Protein AF-A0A4Q5TCR8-F1 (afdb_monomer_lite)

Sequence (75 aa):
MKLKAEIPEEMIDDEIRYLVIQSDEDDTKGFFLFMHSSLDEPCDADLWFADVEAAKRQAEINYGVAFDDWQTLES

Structure (mmCIF, N/CA/C/O backbone):
data_AF-A0A4Q5TCR8-F1
#
_entry.id   AF-A0A4Q5TCR8-F1
#
loop_
_atom_site.group_PDB
_atom_site.id
_atom_site.type_symbol
_atom_site.label_atom_id
_atom_site.label_alt_id
_atom_site.label_comp_id
_atom_site.label_asym_id
_atom_site.label_entity_id
_atom_site.label_seq_id
_atom_site.pdbx_PDB_ins_code
_atom_site.Cartn_x
_atom_site.Cartn_y
_atom_site.Cartn_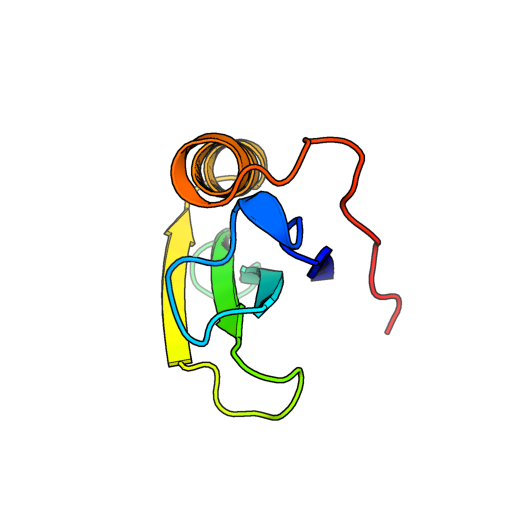z
_atom_site.occupancy
_atom_site.B_iso_or_equiv
_atom_site.auth_seq_id
_atom_site.auth_comp_id
_atom_site.auth_asym_id
_atom_site.auth_atom_id
_atom_site.pdbx_PDB_model_num
ATOM 1 N N . MET A 1 1 ? 8.441 -1.466 9.934 1.00 86.81 1 MET A N 1
ATOM 2 C CA . MET A 1 1 ? 7.277 -0.549 9.816 1.00 86.81 1 MET A CA 1
ATOM 3 C C . MET A 1 1 ? 6.132 -1.252 9.094 1.00 86.81 1 MET A C 1
ATOM 5 O O . MET A 1 1 ? 6.401 -1.948 8.120 1.00 86.81 1 MET A O 1
ATOM 9 N N . LYS A 1 2 ? 4.878 -1.050 9.527 1.00 92.00 2 LYS A N 1
ATOM 10 C CA . LYS A 1 2 ? 3.681 -1.531 8.820 1.00 92.00 2 LYS A CA 1
ATOM 11 C C . LYS A 1 2 ? 2.632 -0.418 8.724 1.00 92.00 2 LYS A C 1
ATOM 13 O O . LYS A 1 2 ? 2.327 0.222 9.727 1.00 92.00 2 LYS A O 1
ATOM 18 N N . LEU A 1 3 ? 2.111 -0.173 7.525 1.00 95.19 3 LEU A N 1
ATOM 19 C CA . LEU A 1 3 ? 1.076 0.819 7.232 1.00 95.19 3 LEU A CA 1
ATOM 20 C C . LEU A 1 3 ? -0.130 0.125 6.601 1.00 95.19 3 LEU A C 1
ATOM 22 O O . LEU A 1 3 ? 0.036 -0.846 5.867 1.00 95.19 3 LEU A O 1
ATOM 26 N N . LYS A 1 4 ? -1.329 0.649 6.837 1.00 96.06 4 LYS A N 1
ATOM 27 C CA . LYS A 1 4 ? -2.575 0.185 6.224 1.00 96.06 4 LYS A CA 1
ATOM 28 C C . LYS A 1 4 ? -3.360 1.368 5.670 1.00 96.06 4 LYS A C 1
ATOM 30 O O . LYS A 1 4 ? -3.412 2.414 6.310 1.00 96.06 4 LYS A O 1
ATOM 35 N N . ALA A 1 5 ? -4.026 1.160 4.545 1.00 96.00 5 ALA A N 1
ATOM 36 C CA . ALA A 1 5 ? -5.071 2.038 4.044 1.00 96.00 5 ALA A CA 1
ATOM 37 C C . ALA A 1 5 ? -6.264 1.223 3.527 1.00 96.00 5 ALA A C 1
ATOM 39 O O . ALA A 1 5 ? -6.128 0.056 3.149 1.00 96.00 5 ALA A O 1
ATOM 40 N N . GLU A 1 6 ? -7.438 1.843 3.544 1.00 95.06 6 GLU A N 1
ATOM 41 C CA . GLU A 1 6 ? -8.645 1.337 2.892 1.00 95.06 6 GLU A CA 1
ATOM 42 C C . GLU A 1 6 ? -8.804 2.051 1.551 1.00 95.06 6 GLU A C 1
ATOM 44 O O . GLU A 1 6 ? -8.533 3.248 1.447 1.00 95.06 6 GLU A O 1
ATOM 49 N N . ILE A 1 7 ? -9.182 1.303 0.521 1.00 93.75 7 ILE A N 1
ATOM 50 C CA . ILE A 1 7 ? -9.428 1.856 -0.810 1.00 93.75 7 ILE A CA 1
ATOM 51 C C . ILE A 1 7 ? -10.765 2.614 -0.766 1.00 93.75 7 ILE A C 1
ATOM 53 O O . ILE A 1 7 ? -11.741 2.053 -0.259 1.00 93.75 7 ILE A O 1
ATOM 57 N N . PRO A 1 8 ? -10.843 3.859 -1.278 1.00 92.25 8 PRO A N 1
ATOM 58 C CA . PRO A 1 8 ? -12.106 4.591 -1.376 1.00 92.25 8 PRO A CA 1
ATOM 59 C C . PRO A 1 8 ? -13.163 3.765 -2.111 1.00 92.25 8 PRO A C 1
ATOM 61 O O . PRO A 1 8 ? -12.857 3.181 -3.149 1.00 92.25 8 PRO A O 1
ATOM 64 N N . GLU A 1 9 ? -14.401 3.725 -1.609 1.00 88.81 9 GLU A N 1
ATOM 65 C CA . GLU A 1 9 ? -15.456 2.857 -2.159 1.00 88.81 9 GLU A CA 1
ATOM 66 C C . GLU A 1 9 ? -15.694 3.084 -3.660 1.00 88.81 9 GLU A C 1
ATOM 68 O O . GLU A 1 9 ? -15.985 2.140 -4.392 1.00 88.81 9 GLU A O 1
ATOM 73 N N . GLU A 1 10 ? -15.528 4.318 -4.141 1.00 90.31 10 GLU A N 1
ATOM 74 C CA . GLU A 1 10 ? -15.662 4.684 -5.552 1.00 90.31 10 GLU A CA 1
ATOM 75 C C . GLU A 1 10 ? -14.511 4.206 -6.455 1.00 90.31 10 GLU A C 1
ATOM 77 O O . GLU A 1 10 ? -14.657 4.223 -7.677 1.00 90.31 10 GLU A O 1
ATOM 82 N N . MET A 1 11 ? -13.384 3.794 -5.869 1.00 86.81 11 MET A N 1
ATOM 83 C CA . MET A 1 11 ? -12.182 3.306 -6.560 1.00 86.81 11 MET A CA 1
ATOM 84 C C 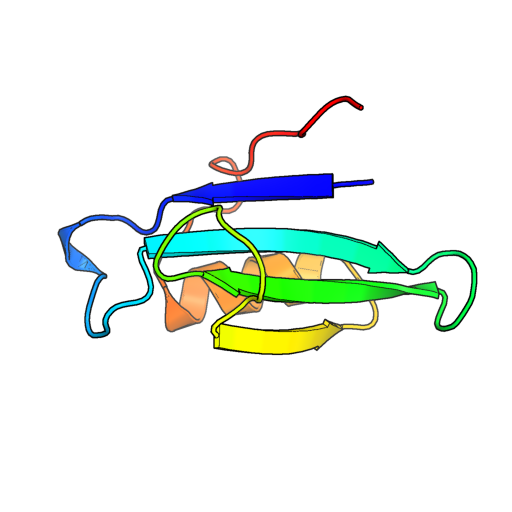. MET A 1 11 ? -12.048 1.777 -6.510 1.00 86.81 11 MET A C 1
ATOM 86 O O . MET A 1 11 ? -11.091 1.226 -7.056 1.00 86.81 11 MET A O 1
ATOM 90 N N . ILE A 1 12 ? -12.983 1.080 -5.858 1.00 84.31 12 ILE A N 1
ATOM 91 C CA . ILE A 1 12 ? -12.996 -0.383 -5.784 1.00 84.31 12 ILE A CA 1
ATOM 92 C C . ILE A 1 12 ? -13.511 -0.939 -7.121 1.00 84.31 12 ILE A C 1
ATOM 94 O O . ILE A 1 12 ? -14.717 -1.000 -7.353 1.00 84.31 12 ILE A O 1
ATOM 98 N N . ASP A 1 13 ? -12.587 -1.327 -8.002 1.00 74.12 13 ASP A N 1
ATOM 99 C CA . ASP A 1 13 ? -12.893 -1.994 -9.284 1.00 74.12 13 ASP A CA 1
ATOM 100 C C . ASP A 1 13 ? -12.827 -3.537 -9.172 1.00 74.12 13 ASP A C 1
ATOM 102 O O . ASP A 1 13 ? -13.519 -4.253 -9.892 1.00 74.12 13 ASP A O 1
ATOM 106 N N . ASP A 1 14 ? -12.063 -4.054 -8.202 1.00 68.81 14 ASP A N 1
ATOM 107 C CA . ASP A 1 14 ? -11.862 -5.485 -7.921 1.00 68.81 14 ASP A CA 1
ATOM 108 C C . ASP A 1 14 ? -12.333 -5.871 -6.501 1.00 68.81 14 ASP A C 1
ATOM 110 O O . ASP A 1 14 ? -12.804 -5.040 -5.728 1.00 68.81 14 ASP A O 1
ATOM 114 N N . GLU A 1 15 ? -12.178 -7.141 -6.103 1.00 83.69 15 GLU A N 1
ATOM 115 C CA . GLU A 1 15 ? -12.445 -7.583 -4.720 1.00 83.69 15 GLU A CA 1
ATOM 116 C C . GLU A 1 15 ? -11.461 -6.994 -3.686 1.00 83.69 15 GLU A C 1
ATOM 118 O O . GLU A 1 15 ? -11.678 -7.170 -2.489 1.00 83.69 15 GLU A O 1
ATOM 123 N N . ILE A 1 16 ? -10.414 -6.273 -4.116 1.00 89.38 16 ILE A N 1
ATOM 124 C CA . ILE A 1 16 ? -9.412 -5.644 -3.245 1.00 89.38 16 ILE A CA 1
ATOM 125 C C . ILE A 1 16 ? -10.002 -4.421 -2.537 1.00 89.38 16 ILE A C 1
ATOM 127 O O . ILE A 1 16 ? -10.470 -3.477 -3.167 1.00 89.38 16 ILE A O 1
ATOM 131 N N . ARG A 1 17 ? -9.922 -4.418 -1.205 1.00 92.69 17 ARG A N 1
ATOM 132 C CA . ARG A 1 17 ? -10.470 -3.365 -0.333 1.00 92.69 17 ARG A CA 1
ATOM 133 C C . ARG A 1 17 ? -9.415 -2.684 0.523 1.00 92.69 17 ARG A C 1
ATOM 135 O O . ARG A 1 17 ? -9.592 -1.541 0.934 1.00 92.69 17 ARG A O 1
ATOM 142 N N . TYR A 1 18 ? -8.321 -3.381 0.806 1.00 94.19 18 TYR A N 1
ATOM 143 C CA . TYR A 1 18 ? -7.279 -2.914 1.705 1.00 94.19 18 TYR A CA 1
ATOM 144 C C . TYR A 1 18 ? -5.914 -3.006 1.044 1.00 94.19 18 TYR A C 1
ATOM 146 O O . TYR A 1 18 ? -5.609 -3.949 0.312 1.00 94.19 18 TYR A O 1
ATOM 154 N N . LEU A 1 19 ? -5.073 -2.033 1.372 1.00 95.56 19 LEU A N 1
ATOM 155 C CA . LEU A 1 19 ? -3.663 -2.030 1.030 1.00 95.56 19 LEU A CA 1
ATOM 156 C C . LEU A 1 19 ? -2.835 -2.009 2.308 1.0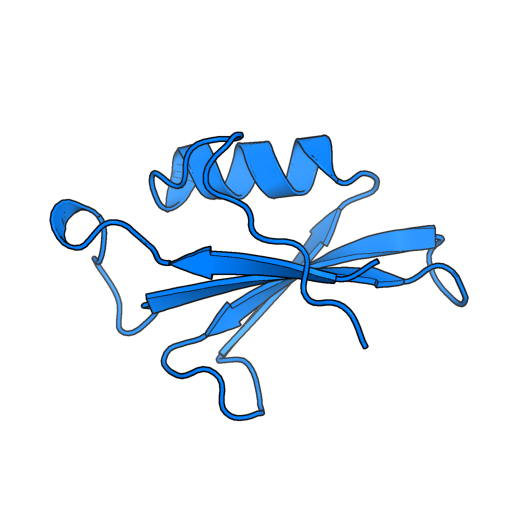0 95.56 19 LEU A C 1
ATOM 158 O O . LEU A 1 19 ? -3.127 -1.258 3.243 1.00 95.56 19 LEU A O 1
ATOM 162 N N . VAL A 1 20 ? -1.781 -2.816 2.343 1.00 95.62 20 VAL A N 1
ATOM 163 C CA . VAL A 1 20 ? -0.853 -2.885 3.474 1.00 95.62 20 VAL A CA 1
ATOM 164 C C . VAL A 1 20 ? 0.565 -2.704 2.960 1.00 95.62 20 VAL A C 1
ATOM 166 O O . VAL A 1 20 ? 1.014 -3.470 2.118 1.00 95.62 20 VAL A O 1
ATOM 169 N N . ILE A 1 21 ? 1.289 -1.712 3.480 1.00 95.56 21 ILE A N 1
ATOM 170 C CA . ILE A 1 21 ? 2.723 -1.560 3.218 1.00 95.56 21 ILE A CA 1
ATOM 171 C C . ILE A 1 21 ? 3.504 -2.127 4.396 1.00 95.56 21 ILE A C 1
ATOM 173 O O . ILE A 1 21 ? 3.288 -1.714 5.535 1.00 95.56 21 ILE A O 1
ATOM 177 N N . GLN A 1 22 ? 4.453 -3.020 4.141 1.00 94.06 22 GLN A N 1
ATOM 178 C CA . GLN A 1 22 ? 5.341 -3.568 5.164 1.00 94.06 22 GLN A CA 1
ATOM 179 C C . GLN A 1 22 ? 6.797 -3.426 4.737 1.00 94.06 22 GLN A C 1
ATOM 181 O O . GLN A 1 22 ? 7.144 -3.732 3.598 1.00 94.06 22 GLN A O 1
ATOM 186 N N . SER A 1 23 ? 7.650 -2.964 5.652 1.00 92.12 23 SER A N 1
ATOM 187 C CA . SER A 1 23 ? 9.093 -2.945 5.416 1.00 92.12 23 SER A CA 1
ATOM 188 C C . SER A 1 23 ? 9.676 -4.349 5.530 1.00 92.12 23 SER A C 1
ATOM 190 O O . SER A 1 23 ? 9.366 -5.084 6.469 1.00 92.12 23 SER A O 1
ATOM 192 N N . ASP A 1 24 ? 10.564 -4.676 4.606 1.00 87.06 24 ASP A N 1
ATOM 193 C CA . ASP A 1 24 ? 11.362 -5.896 4.604 1.00 87.06 24 ASP A CA 1
ATOM 194 C C . ASP A 1 24 ? 12.827 -5.532 4.887 1.00 87.06 24 ASP A C 1
ATOM 196 O O . ASP A 1 24 ? 13.695 -5.576 4.018 1.00 87.06 24 ASP A O 1
ATOM 200 N N . GLU A 1 25 ? 13.086 -5.042 6.103 1.00 75.19 25 GLU A N 1
ATOM 201 C CA . GLU A 1 25 ? 14.399 -4.494 6.486 1.00 75.19 25 GLU A CA 1
ATOM 202 C C . GLU A 1 25 ? 15.494 -5.567 6.592 1.00 75.19 25 GLU A C 1
ATOM 204 O O . GLU A 1 25 ? 16.679 -5.239 6.480 1.00 75.19 25 GLU A O 1
ATOM 209 N N . ASP A 1 26 ? 15.103 -6.830 6.767 1.00 74.69 26 ASP A N 1
ATOM 210 C CA . ASP A 1 26 ? 16.017 -7.940 7.034 1.00 74.69 26 ASP A CA 1
ATOM 211 C C . ASP A 1 26 ? 16.503 -8.664 5.765 1.00 74.69 26 ASP A C 1
ATOM 213 O O . ASP A 1 26 ? 17.601 -9.225 5.790 1.00 74.69 26 ASP A O 1
ATOM 217 N N . ASP A 1 27 ? 15.751 -8.627 4.657 1.00 76.69 27 ASP A N 1
ATOM 218 C CA . ASP A 1 27 ? 16.109 -9.325 3.410 1.00 76.69 27 ASP A CA 1
ATOM 219 C C . ASP A 1 27 ? 16.457 -8.335 2.282 1.00 76.69 27 ASP A C 1
ATOM 221 O O . ASP A 1 27 ? 17.626 -8.145 1.929 1.00 76.69 27 ASP A O 1
ATOM 225 N N . THR A 1 28 ? 15.468 -7.611 1.757 1.00 79.56 28 THR A N 1
ATOM 226 C CA . THR A 1 28 ? 15.664 -6.737 0.583 1.00 79.56 28 THR A CA 1
ATOM 227 C C . THR A 1 28 ? 15.941 -5.270 0.917 1.00 79.56 28 THR A C 1
ATOM 229 O O . THR A 1 28 ? 16.385 -4.512 0.049 1.00 79.56 28 THR A O 1
ATOM 232 N N . LYS A 1 29 ? 15.681 -4.857 2.165 1.00 85.69 29 LYS A N 1
ATOM 233 C CA . LYS A 1 29 ? 15.629 -3.455 2.629 1.00 85.69 29 LYS A CA 1
ATOM 234 C C . LYS A 1 29 ? 14.585 -2.590 1.916 1.00 85.69 29 LYS A C 1
ATOM 236 O O . LYS A 1 29 ? 14.689 -1.365 1.951 1.00 85.69 29 LYS A O 1
ATOM 241 N N . GLY A 1 30 ? 13.613 -3.214 1.252 1.00 92.38 30 GLY A N 1
ATOM 242 C CA . GLY A 1 30 ? 12.536 -2.536 0.538 1.00 92.38 30 GLY A CA 1
ATOM 243 C C . GLY A 1 30 ? 11.206 -2.564 1.284 1.00 92.38 30 GLY A C 1
ATOM 244 O O . GLY A 1 30 ? 11.137 -2.747 2.502 1.00 92.38 30 GLY A O 1
ATOM 245 N N . PHE A 1 31 ? 10.134 -2.377 0.521 1.00 95.00 31 PHE A N 1
ATOM 246 C CA . PHE A 1 31 ? 8.759 -2.330 0.996 1.00 95.00 31 PHE A CA 1
ATOM 247 C C . PHE A 1 31 ? 7.867 -3.186 0.108 1.00 95.00 31 PHE A C 1
ATOM 249 O O . PHE A 1 31 ? 7.859 -3.017 -1.110 1.00 95.00 31 PHE A O 1
ATOM 256 N N . PHE A 1 32 ? 7.071 -4.054 0.721 1.00 95.31 32 PHE A N 1
ATOM 257 C CA . PHE A 1 32 ? 5.991 -4.749 0.034 1.00 95.31 32 PHE A CA 1
ATOM 258 C C . PHE A 1 32 ? 4.691 -3.969 0.174 1.00 95.31 32 PHE A C 1
ATOM 260 O O . PHE A 1 32 ? 4.362 -3.521 1.270 1.00 95.31 32 PHE A O 1
ATOM 267 N N . LEU A 1 33 ? 3.959 -3.829 -0.929 1.00 96.06 33 LEU A N 1
ATOM 268 C CA . LEU A 1 33 ? 2.567 -3.400 -0.982 1.00 96.06 33 LEU A CA 1
ATOM 269 C C . LEU A 1 33 ? 1.699 -4.640 -1.196 1.00 96.06 33 LEU A C 1
ATOM 271 O O . LEU A 1 33 ? 1.662 -5.188 -2.296 1.00 96.06 33 LEU A O 1
ATOM 275 N N . PHE A 1 34 ? 1.004 -5.061 -0.151 1.00 95.12 34 PHE A N 1
ATOM 276 C CA . PHE A 1 34 ? 0.064 -6.171 -0.180 1.00 95.12 34 PHE A CA 1
ATOM 277 C C . PHE A 1 34 ? -1.344 -5.674 -0.499 1.00 95.12 34 PHE A C 1
ATOM 279 O O . PHE A 1 34 ? -1.810 -4.687 0.079 1.00 95.12 34 PHE A O 1
ATOM 286 N N . MET A 1 35 ? -2.015 -6.378 -1.403 1.00 94.19 35 MET A N 1
ATOM 287 C CA . MET A 1 35 ? -3.397 -6.142 -1.815 1.00 94.19 35 MET A CA 1
ATOM 288 C C . MET A 1 35 ? -4.295 -7.197 -1.172 1.00 94.19 35 MET A C 1
ATOM 290 O O . MET A 1 35 ? -4.014 -8.392 -1.253 1.00 94.19 35 MET A O 1
ATOM 294 N N . HIS A 1 36 ? -5.354 -6.738 -0.511 1.00 93.56 36 HIS A N 1
ATOM 295 C CA . HIS A 1 36 ? -6.201 -7.551 0.353 1.00 93.56 36 HIS A CA 1
ATOM 296 C C . HIS A 1 36 ? -7.685 -7.314 0.067 1.00 93.56 36 HIS A C 1
ATOM 298 O O . HIS A 1 36 ? -8.170 -6.184 0.162 1.00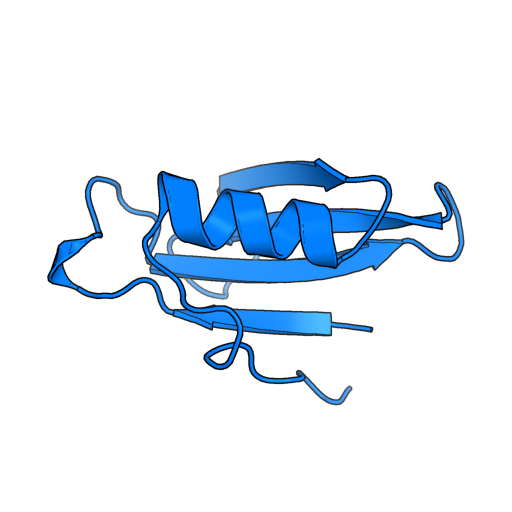 93.56 36 HIS A O 1
ATOM 304 N N . SER A 1 37 ? -8.428 -8.383 -0.199 1.00 91.25 37 SER A N 1
ATOM 305 C CA . SER A 1 37 ? -9.895 -8.387 -0.206 1.00 91.25 37 SER A CA 1
ATOM 306 C C . SER A 1 37 ? -10.491 -8.307 1.204 1.00 91.25 37 SER A C 1
ATOM 308 O O . SER A 1 37 ? -11.444 -7.562 1.448 1.00 91.25 37 SER A O 1
ATOM 310 N N . SER A 1 38 ? -9.868 -8.987 2.169 1.00 88.62 38 SER A N 1
ATOM 311 C CA . SER A 1 38 ? -10.041 -8.788 3.612 1.00 88.62 38 SER A CA 1
ATOM 312 C C . SER A 1 38 ? -8.675 -8.711 4.300 1.00 88.62 38 SER A C 1
ATOM 314 O O . SER A 1 38 ? -7.657 -9.105 3.740 1.00 88.62 38 SER A O 1
ATOM 316 N N . LEU A 1 39 ? -8.628 -8.205 5.535 1.00 82.31 39 LEU A N 1
ATOM 317 C CA . LEU A 1 39 ? -7.384 -8.150 6.324 1.00 82.31 39 LEU A CA 1
ATOM 318 C C . LEU A 1 39 ? -6.923 -9.519 6.846 1.00 82.31 39 LEU A C 1
ATOM 320 O O . LEU A 1 39 ? -5.978 -9.580 7.633 1.00 82.31 39 LEU A O 1
ATOM 324 N N . ASP A 1 40 ? -7.595 -10.594 6.442 1.00 82.06 40 ASP A N 1
ATOM 325 C CA . ASP A 1 40 ? -7.151 -11.949 6.718 1.00 82.06 40 ASP A CA 1
ATOM 326 C C . ASP A 1 40 ? -5.989 -12.312 5.780 1.00 82.06 40 ASP A C 1
ATOM 328 O O . ASP A 1 40 ? -5.871 -11.804 4.664 1.00 82.06 40 ASP A O 1
ATOM 332 N N . GLU A 1 41 ? -5.102 -13.185 6.249 1.00 76.88 41 GLU A N 1
ATOM 333 C CA . GLU A 1 41 ? -4.055 -13.771 5.412 1.00 76.88 41 GLU A CA 1
ATOM 334 C C . GLU A 1 41 ? -4.588 -15.022 4.688 1.00 76.88 41 GLU A C 1
ATOM 336 O O . GLU A 1 41 ? -5.403 -15.758 5.258 1.00 76.88 41 GLU A O 1
ATOM 341 N N . PRO A 1 42 ? -4.095 -15.338 3.477 1.00 82.81 42 PRO A N 1
ATOM 342 C CA . PRO A 1 42 ? -3.048 -14.637 2.722 1.00 82.81 42 PRO A CA 1
ATOM 343 C C . PRO A 1 42 ? -3.557 -13.381 1.994 1.00 82.81 42 PRO A C 1
ATOM 345 O O . PRO A 1 42 ? -4.749 -13.241 1.748 1.00 82.81 42 PRO A O 1
ATOM 348 N N . CYS A 1 43 ? -2.639 -12.484 1.616 1.00 87.69 43 CYS A N 1
ATOM 349 C CA . CYS A 1 43 ? -2.949 -11.425 0.654 1.00 87.69 43 CYS A CA 1
ATOM 350 C C . CYS A 1 43 ? -3.262 -12.016 -0.729 1.00 87.69 43 CYS A C 1
ATOM 352 O O . CYS A 1 43 ? -2.750 -13.080 -1.089 1.00 87.69 43 CYS A O 1
ATOM 354 N N . ASP A 1 44 ? -4.038 -11.292 -1.529 1.00 89.00 44 ASP A N 1
ATOM 355 C CA . ASP A 1 44 ? -4.398 -11.702 -2.889 1.00 89.00 44 ASP A CA 1
ATOM 356 C C . ASP A 1 44 ? -3.244 -11.476 -3.877 1.00 89.00 44 ASP A C 1
ATOM 358 O O . ASP A 1 44 ? -3.032 -12.264 -4.801 1.00 89.00 44 ASP A O 1
ATOM 362 N N . ALA A 1 45 ? -2.473 -10.407 -3.667 1.00 90.81 45 ALA A N 1
ATOM 363 C CA . ALA A 1 45 ? -1.289 -10.079 -4.453 1.00 90.81 45 ALA A CA 1
ATOM 364 C C . ALA A 1 45 ? -0.302 -9.222 -3.650 1.00 90.81 45 ALA A C 1
ATOM 366 O O . ALA A 1 45 ? -0.670 -8.589 -2.654 1.00 90.81 45 ALA A O 1
ATOM 367 N N . ASP A 1 46 ? 0.937 -9.140 -4.134 1.00 93.50 46 ASP A N 1
ATOM 368 C CA . ASP A 1 46 ? 1.986 -8.287 -3.584 1.00 93.50 46 ASP A CA 1
ATOM 369 C C . ASP A 1 46 ? 2.852 -7.642 -4.678 1.00 93.50 46 ASP A C 1
ATOM 371 O O . ASP A 1 46 ? 3.003 -8.161 -5.786 1.00 93.50 46 ASP A O 1
ATOM 375 N N . LEU A 1 47 ? 3.402 -6.468 -4.366 1.00 94.81 47 LEU A N 1
ATOM 376 C CA . LEU A 1 47 ? 4.373 -5.752 -5.192 1.00 94.81 47 LEU A CA 1
ATOM 377 C C . LEU A 1 47 ? 5.517 -5.243 -4.319 1.00 94.81 47 LEU A C 1
ATOM 379 O O . LEU A 1 47 ? 5.280 -4.743 -3.221 1.00 94.81 47 LEU A O 1
ATOM 383 N N . TRP A 1 48 ? 6.747 -5.305 -4.826 1.00 95.25 48 TRP A N 1
ATOM 384 C CA . TRP A 1 48 ? 7.930 -4.817 -4.118 1.00 95.25 48 TRP A CA 1
ATOM 385 C C . TRP A 1 48 ? 8.402 -3.456 -4.636 1.00 95.25 48 TRP A C 1
ATOM 387 O O . TRP A 1 48 ? 8.458 -3.219 -5.845 1.00 95.25 48 TRP A O 1
ATOM 397 N N . PHE A 1 49 ? 8.821 -2.592 -3.713 1.00 95.06 49 PHE A N 1
ATOM 398 C CA . PHE A 1 49 ? 9.362 -1.265 -3.984 1.00 95.06 49 PHE A CA 1
ATOM 399 C C . PHE A 1 49 ? 10.635 -1.006 -3.178 1.00 95.06 49 PHE A C 1
ATOM 401 O O . PHE A 1 49 ? 10.788 -1.473 -2.052 1.00 95.06 49 PHE A O 1
ATOM 408 N N . ALA A 1 50 ? 11.537 -0.199 -3.738 1.00 93.12 50 ALA A N 1
ATOM 409 C CA . ALA A 1 50 ? 12.780 0.173 -3.066 1.00 93.12 50 ALA A CA 1
ATOM 410 C C . ALA A 1 50 ? 12.564 1.130 -1.878 1.00 93.12 50 ALA A C 1
ATOM 412 O O . ALA A 1 50 ? 13.394 1.182 -0.975 1.00 93.12 50 ALA A O 1
ATOM 413 N N . ASP A 1 51 ? 11.463 1.884 -1.875 1.00 93.81 51 ASP A N 1
ATOM 414 C CA . ASP A 1 51 ? 11.122 2.841 -0.828 1.00 93.81 51 ASP A CA 1
ATOM 415 C C . ASP A 1 51 ? 9.598 2.948 -0.632 1.00 93.81 51 ASP A C 1
ATOM 417 O O . ASP A 1 51 ? 8.796 2.540 -1.478 1.00 93.81 51 ASP A O 1
ATOM 421 N N . VAL A 1 52 ? 9.197 3.493 0.520 1.00 94.94 52 VAL A N 1
ATOM 422 C CA . VAL A 1 52 ? 7.787 3.634 0.908 1.00 94.94 52 VAL A CA 1
ATOM 423 C C . VAL A 1 52 ? 7.035 4.657 0.051 1.00 94.94 52 VAL A C 1
ATOM 425 O O . VAL A 1 52 ? 5.829 4.512 -0.148 1.00 94.94 52 VAL A O 1
ATOM 428 N N . GLU A 1 53 ? 7.710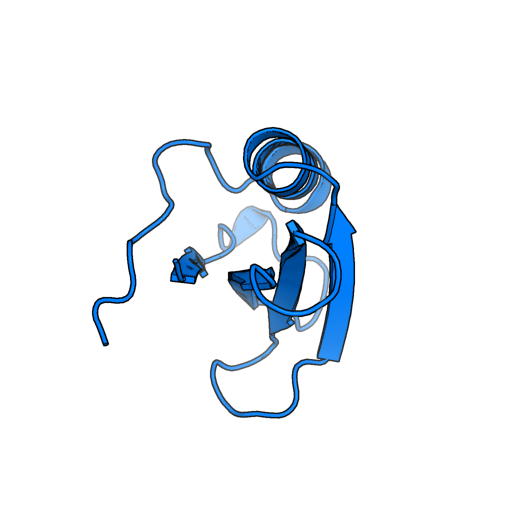 5.683 -0.477 1.00 95.69 53 GLU A N 1
ATOM 429 C CA . GLU A 1 53 ? 7.060 6.710 -1.298 1.00 95.69 53 GLU A CA 1
ATOM 430 C C . GLU A 1 53 ? 6.637 6.147 -2.655 1.00 95.69 53 GLU A C 1
ATOM 432 O O . GLU A 1 53 ? 5.560 6.484 -3.147 1.00 95.69 53 GLU A O 1
ATOM 437 N N . ALA A 1 54 ? 7.438 5.254 -3.239 1.00 95.62 54 ALA A N 1
ATOM 438 C CA . ALA A 1 54 ? 7.101 4.528 -4.455 1.00 95.62 54 ALA A CA 1
ATOM 439 C C . ALA A 1 54 ? 5.873 3.628 -4.249 1.00 95.62 54 ALA A C 1
ATOM 441 O O . ALA A 1 54 ? 4.957 3.656 -5.072 1.00 95.62 54 ALA A O 1
ATOM 442 N N . ALA A 1 55 ? 5.803 2.912 -3.121 1.00 95.94 55 ALA A N 1
ATOM 443 C CA . ALA A 1 55 ? 4.638 2.100 -2.767 1.00 95.94 55 ALA A CA 1
ATOM 444 C C . ALA A 1 55 ? 3.369 2.958 -2.589 1.00 95.94 55 ALA A C 1
ATOM 446 O O . ALA A 1 55 ? 2.320 2.640 -3.151 1.00 95.94 55 ALA A O 1
ATOM 447 N N . LYS A 1 56 ? 3.469 4.091 -1.877 1.00 96.81 56 LYS A N 1
ATOM 448 C CA . LYS A 1 56 ? 2.353 5.041 -1.712 1.00 96.81 56 LYS A CA 1
ATOM 449 C C . LYS A 1 56 ? 1.906 5.660 -3.035 1.00 96.81 56 LYS A C 1
ATOM 451 O O . LYS A 1 56 ? 0.711 5.751 -3.288 1.00 96.81 56 LYS A O 1
ATOM 456 N N . ARG A 1 57 ? 2.845 6.034 -3.908 1.00 97.06 57 ARG A N 1
ATOM 457 C CA . ARG A 1 57 ? 2.530 6.582 -5.235 1.00 97.06 57 ARG A CA 1
ATOM 458 C C . ARG A 1 57 ? 1.800 5.566 -6.106 1.00 97.06 57 ARG A C 1
ATOM 460 O O . ARG A 1 57 ? 0.871 5.933 -6.816 1.00 97.06 57 ARG A O 1
ATOM 467 N N . GLN A 1 58 ? 2.201 4.295 -6.051 1.00 95.38 58 GLN A N 1
ATOM 468 C CA . GLN A 1 58 ? 1.493 3.242 -6.774 1.00 95.38 58 GLN A CA 1
ATOM 469 C C . GLN A 1 58 ? 0.063 3.075 -6.250 1.00 95.38 58 GLN A C 1
ATOM 471 O O . GLN A 1 58 ? -0.860 2.914 -7.047 1.00 95.38 58 GLN A O 1
ATOM 476 N N . ALA A 1 59 ? -0.120 3.148 -4.930 1.00 95.38 59 ALA A N 1
ATOM 477 C CA . ALA A 1 59 ? -1.431 3.072 -4.302 1.00 95.38 59 ALA A CA 1
ATOM 478 C C . ALA A 1 59 ? -2.350 4.241 -4.687 1.00 95.38 59 ALA A C 1
ATOM 480 O O . ALA A 1 59 ? -3.518 4.022 -4.993 1.00 95.38 59 ALA A O 1
ATOM 481 N N . GLU A 1 60 ? -1.818 5.461 -4.744 1.00 96.06 60 GLU A N 1
ATOM 482 C CA . GLU A 1 60 ? -2.562 6.637 -5.200 1.00 96.06 60 GLU A CA 1
ATOM 483 C C . GLU A 1 60 ? -2.997 6.491 -6.667 1.00 96.06 60 GLU A C 1
ATOM 485 O O . GLU A 1 60 ? -4.172 6.663 -6.983 1.00 96.06 60 GLU A O 1
ATOM 490 N N . ILE A 1 61 ? -2.074 6.119 -7.563 1.00 94.19 61 ILE A N 1
ATOM 491 C CA . ILE A 1 61 ? -2.348 6.032 -9.007 1.00 94.19 61 ILE A CA 1
ATOM 492 C C . ILE A 1 61 ? -3.354 4.922 -9.332 1.00 94.19 61 ILE A C 1
ATOM 494 O O . ILE A 1 61 ? -4.223 5.124 -10.179 1.00 94.19 61 ILE A O 1
ATOM 498 N N . ASN A 1 62 ? -3.226 3.755 -8.696 1.00 92.25 62 ASN A N 1
ATOM 499 C CA . ASN A 1 62 ? -4.027 2.582 -9.055 1.00 92.25 62 ASN A CA 1
ATOM 500 C C . ASN A 1 62 ? -5.304 2.434 -8.234 1.00 92.25 62 ASN A C 1
ATOM 502 O O . ASN A 1 62 ? -6.265 1.860 -8.730 1.00 92.25 62 ASN A O 1
ATOM 506 N N . TYR A 1 63 ? -5.300 2.904 -6.989 1.00 92.56 63 TYR A N 1
ATOM 507 C CA . TYR A 1 63 ? -6.368 2.630 -6.029 1.00 92.56 63 TYR A CA 1
ATOM 508 C C . TYR A 1 63 ? -6.912 3.903 -5.370 1.00 92.56 63 TYR A C 1
ATOM 510 O O . TYR A 1 63 ? -7.792 3.823 -4.524 1.00 92.56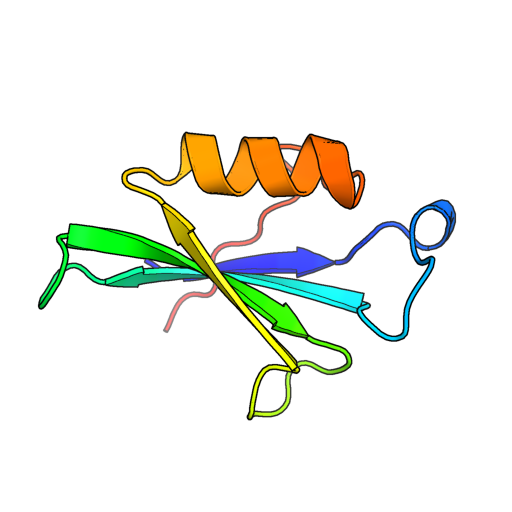 63 TYR A O 1
ATOM 518 N N . GLY A 1 64 ? -6.404 5.089 -5.722 1.00 93.94 64 GLY A N 1
ATOM 519 C CA . GLY A 1 64 ? -6.910 6.364 -5.207 1.00 93.94 64 GLY A CA 1
ATOM 520 C C . GLY A 1 64 ? -6.652 6.615 -3.720 1.00 93.94 64 GLY A C 1
ATOM 521 O O . GLY A 1 64 ? -7.227 7.541 -3.159 1.00 93.94 64 GLY A O 1
ATOM 522 N N . VAL A 1 65 ? -5.797 5.820 -3.073 1.00 95.44 65 VAL A N 1
ATOM 523 C CA . VAL A 1 65 ? -5.439 6.017 -1.662 1.00 95.44 65 VAL A CA 1
ATOM 524 C C . VAL A 1 65 ? -4.531 7.237 -1.529 1.00 95.44 65 VAL A C 1
ATOM 526 O O . VAL A 1 65 ? -3.423 7.243 -2.073 1.00 95.44 65 VAL A O 1
ATOM 529 N N . ALA A 1 66 ? -4.956 8.253 -0.774 1.00 94.38 66 ALA A N 1
ATOM 530 C CA . ALA A 1 66 ? -4.146 9.450 -0.583 1.00 94.38 66 ALA A CA 1
ATOM 531 C C . ALA A 1 66 ? -2.913 9.173 0.294 1.00 94.38 66 ALA A C 1
ATOM 533 O O . ALA A 1 66 ? -2.892 8.289 1.154 1.00 94.38 66 ALA A O 1
ATOM 534 N N . PHE A 1 67 ? -1.862 9.977 0.115 1.00 91.94 67 PHE A N 1
ATOM 535 C CA . PHE A 1 67 ? -0.603 9.835 0.860 1.00 91.94 67 PHE A CA 1
ATOM 536 C C . PHE A 1 67 ? -0.760 9.917 2.387 1.00 91.94 67 PHE A C 1
ATOM 538 O O . PHE A 1 67 ? 0.019 9.278 3.113 1.00 91.94 67 PHE A O 1
ATOM 545 N N . ASP A 1 68 ? -1.764 10.664 2.844 1.00 92.50 68 ASP A N 1
ATOM 546 C CA . ASP A 1 68 ? -2.044 10.948 4.253 1.00 92.50 68 ASP A CA 1
ATOM 547 C C . ASP A 1 68 ? -3.068 9.982 4.879 1.00 92.50 68 ASP A C 1
ATOM 549 O O . ASP A 1 68 ? -3.214 9.965 6.099 1.00 92.50 68 ASP A O 1
ATOM 553 N N . ASP A 1 69 ? -3.718 9.122 4.083 1.00 94.19 69 ASP A N 1
ATOM 554 C CA . ASP A 1 69 ? -4.739 8.170 4.564 1.00 94.19 69 ASP A CA 1
ATOM 555 C C . ASP A 1 69 ? -4.137 6.901 5.195 1.00 94.19 69 ASP A C 1
ATOM 557 O O . ASP A 1 69 ? -4.843 6.032 5.714 1.00 94.19 69 ASP A O 1
ATOM 561 N N . TRP A 1 70 ? -2.809 6.782 5.170 1.00 95.38 70 TRP A N 1
ATOM 562 C CA . TRP A 1 70 ? -2.088 5.632 5.700 1.00 95.38 70 TRP A CA 1
ATOM 563 C C . TRP A 1 70 ? -2.016 5.658 7.223 1.00 95.38 70 TRP A C 1
ATOM 565 O O . TRP A 1 70 ? -1.424 6.552 7.828 1.00 95.38 70 TRP A O 1
ATOM 575 N N . GLN A 1 71 ? -2.527 4.601 7.841 1.00 95.25 71 GLN A N 1
ATOM 576 C CA . GLN A 1 71 ? -2.487 4.386 9.280 1.00 95.25 71 GLN A CA 1
ATOM 577 C C . GLN A 1 71 ? -1.327 3.462 9.640 1.00 95.25 71 GLN A C 1
ATOM 579 O O . GLN A 1 71 ? -1.193 2.370 9.083 1.00 95.25 71 GLN A O 1
ATOM 584 N N . THR A 1 72 ? -0.495 3.874 10.595 1.00 92.81 72 THR A N 1
ATOM 585 C CA . THR A 1 72 ? 0.530 2.996 11.163 1.00 92.81 72 THR A CA 1
ATOM 586 C C . THR A 1 72 ? -0.143 1.899 11.977 1.00 92.81 72 THR A C 1
ATOM 588 O O . THR A 1 72 ? -0.899 2.182 12.905 1.00 92.81 72 THR A O 1
ATOM 591 N N . LEU A 1 73 ? 0.146 0.645 11.642 1.00 85.69 73 LEU A N 1
ATOM 592 C CA . LEU A 1 73 ? -0.198 -0.488 12.489 1.00 85.69 73 LEU A CA 1
ATOM 593 C C . LEU A 1 73 ? 0.939 -0.644 13.502 1.00 85.69 73 LEU A C 1
ATOM 595 O O . LEU A 1 73 ? 2.019 -1.118 13.150 1.00 85.69 73 LEU A O 1
ATOM 599 N N . GLU A 1 74 ? 0.725 -0.170 14.729 1.00 68.94 74 GLU A N 1
ATOM 600 C CA . GLU A 1 74 ? 1.625 -0.487 15.839 1.00 68.94 74 GLU A CA 1
ATOM 601 C C . GLU A 1 74 ? 1.457 -1.969 16.202 1.00 68.94 74 GLU A C 1
ATOM 603 O O . GLU A 1 74 ? 0.332 -2.444 16.386 1.00 68.94 74 GLU A O 1
ATOM 608 N N . SER A 1 75 ? 2.581 -2.687 16.249 1.00 54.28 75 SER A N 1
ATOM 609 C CA . SER A 1 75 ? 2.680 -4.054 16.770 1.00 54.28 75 SER A CA 1
ATOM 610 C C . SER A 1 75 ? 2.998 -4.040 18.258 1.00 54.28 75 SER A C 1
ATOM 612 O O . SER A 1 75 ? 3.843 -3.204 18.656 1.00 54.28 75 SER A O 1
#

Radius of gyration: 11.51 Å; chains: 1; bounding box: 32×26×26 Å

Secondary structure (DSSP, 8-state):
-EEEEEPPGGG--SS--EEEEEEETTTTSEEEEEEESSSSSSPSEEEEESSHHHHHHHHHHHH---TT-PEE---

Foldseek 3Di:
DKKKAFFPPVQCPDLFGMWMWDAPCPPLRWIKIFTDSDPDDDTPDIDIDRYPVVSQVVCCVRRVTDPPRIDDDDD

pLDDT: mean 89.96, std 7.92, range [54.28, 97.06]